Protein AF-A0A3B9VCW7-F1 (afdb_monomer_lite)

Sequence (113 aa):
MKKLVEYDSYLLNAMLKLSLFFHIVAALFWIGGMLFLTLVVAPFLKTIQDAQEKSRIYQTVGKSFRFWGWVAIGILIVTGPLNLYLMGIPLSSLIDPSFHSTSYGKVLAFKLA

pLDDT: mean 93.16, std 6.12, range [67.94, 98.5]

Foldseek 3Di:
DVVVVVVVLVVLVVQLVVLVVLLVVLVCLLVVLVCCCVVPVVVVLVVDPDPVVSVVVCVVSVVVSVVSNVVSVVSNVVSVQVNCVSVVHHPVLLVPVVSCVDPVVVVVVVVVD

Structure (mmCIF, N/CA/C/O backbone):
data_AF-A0A3B9VCW7-F1
#
_entry.id   AF-A0A3B9VCW7-F1
#
loop_
_atom_site.group_PDB
_atom_site.id
_atom_site.type_symbol
_atom_site.label_atom_id
_atom_site.label_alt_id
_atom_site.label_comp_id
_atom_site.label_asym_id
_atom_site.label_entity_id
_atom_site.label_seq_id
_atom_site.pdbx_PDB_ins_code
_atom_site.Cartn_x
_atom_site.Cartn_y
_atom_site.Cartn_z
_atom_site.occupancy
_atom_site.B_iso_or_equiv
_atom_site.auth_seq_id
_atom_site.auth_comp_id
_atom_site.auth_asym_id
_atom_site.auth_atom_id
_atom_site.pdbx_PDB_model_num
ATOM 1 N N . MET A 1 1 ? 8.728 -15.239 -37.291 1.00 67.94 1 MET A N 1
ATOM 2 C CA . MET A 1 1 ? 9.317 -14.222 -36.387 1.00 67.94 1 MET A CA 1
ATOM 3 C C . MET A 1 1 ? 8.300 -13.206 -35.875 1.00 67.94 1 MET A C 1
ATOM 5 O O . MET A 1 1 ? 8.066 -13.211 -34.680 1.00 67.94 1 MET A O 1
ATOM 9 N N . LYS A 1 2 ? 7.635 -12.398 -36.721 1.00 74.12 2 LYS A N 1
ATOM 10 C CA . LYS A 1 2 ? 6.697 -11.336 -36.275 1.00 74.12 2 LYS A CA 1
ATOM 11 C C . LYS A 1 2 ? 5.595 -11.815 -35.304 1.00 74.12 2 LYS A C 1
ATOM 13 O O . LYS A 1 2 ? 5.388 -11.201 -34.271 1.00 74.12 2 LYS A O 1
ATOM 18 N N . LYS A 1 3 ? 4.993 -12.977 -35.585 1.00 71.62 3 LYS A N 1
ATOM 19 C CA . LYS A 1 3 ? 3.948 -13.610 -34.756 1.00 71.62 3 LYS A CA 1
ATOM 20 C C . LYS A 1 3 ? 4.434 -14.080 -33.371 1.00 71.62 3 LYS A C 1
ATOM 22 O O . LYS A 1 3 ? 3.636 -14.152 -32.448 1.00 71.62 3 LYS A O 1
ATOM 27 N N . LEU A 1 4 ? 5.726 -14.405 -33.236 1.00 70.81 4 LEU A N 1
ATOM 28 C CA . LEU A 1 4 ? 6.326 -14.820 -31.959 1.00 70.81 4 LEU A CA 1
ATOM 29 C C . LEU A 1 4 ? 6.554 -13.603 -31.054 1.00 70.81 4 LEU A C 1
ATOM 31 O O . LEU A 1 4 ? 6.130 -13.616 -29.909 1.00 70.81 4 LEU A O 1
ATOM 35 N N . VAL A 1 5 ? 7.095 -12.516 -31.614 1.00 79.00 5 VAL A N 1
ATOM 36 C CA . VAL A 1 5 ? 7.266 -11.232 -30.906 1.00 79.00 5 VAL A CA 1
ATOM 37 C C . VAL A 1 5 ? 5.921 -10.673 -30.428 1.00 79.00 5 VAL A C 1
ATOM 39 O O . VAL A 1 5 ? 5.806 -10.169 -29.315 1.00 79.00 5 VAL A O 1
ATOM 42 N N . GLU A 1 6 ? 4.884 -10.789 -31.258 1.00 80.56 6 GLU A N 1
ATOM 43 C CA . GLU A 1 6 ? 3.529 -10.375 -30.897 1.00 80.56 6 GLU A CA 1
ATOM 44 C C . GLU A 1 6 ? 2.979 -11.215 -29.733 1.00 80.56 6 GLU A C 1
ATOM 46 O O . GLU A 1 6 ? 2.484 -10.659 -28.755 1.00 80.56 6 GLU A O 1
ATOM 51 N N . TYR A 1 7 ? 3.137 -12.542 -29.782 1.00 81.94 7 TYR A N 1
ATOM 52 C CA . TYR A 1 7 ? 2.708 -13.450 -28.715 1.00 81.94 7 TYR A CA 1
ATOM 53 C C . TYR A 1 7 ? 3.407 -13.171 -27.377 1.00 81.94 7 TYR A C 1
ATOM 55 O O . TYR A 1 7 ? 2.730 -13.034 -26.355 1.00 81.94 7 TYR A O 1
ATOM 63 N N . ASP A 1 8 ? 4.730 -12.993 -27.389 1.00 82.06 8 ASP A N 1
ATOM 64 C CA . ASP A 1 8 ? 5.506 -12.648 -26.191 1.00 82.06 8 ASP A CA 1
ATOM 65 C C . ASP A 1 8 ? 5.016 -11.327 -25.577 1.00 82.06 8 ASP A C 1
ATOM 67 O O . ASP A 1 8 ? 4.853 -11.213 -24.359 1.00 82.06 8 ASP A O 1
ATOM 71 N N . SER A 1 9 ? 4.676 -10.346 -26.420 1.00 85.69 9 SER A N 1
ATOM 72 C CA . SER A 1 9 ? 4.110 -9.076 -25.961 1.00 85.69 9 SER A CA 1
ATOM 73 C C . SER A 1 9 ? 2.733 -9.242 -25.303 1.00 85.69 9 SER A C 1
ATOM 75 O O . SER A 1 9 ? 2.457 -8.602 -24.286 1.00 85.69 9 SER A O 1
ATOM 77 N N . TYR A 1 10 ? 1.865 -10.123 -25.813 1.00 90.75 10 TYR A N 1
ATOM 78 C CA . TYR A 1 10 ? 0.563 -10.394 -25.193 1.00 90.75 10 TYR A CA 1
ATOM 79 C C . TYR A 1 10 ? 0.710 -11.041 -23.819 1.00 90.75 10 TYR A C 1
ATOM 81 O O . TYR A 1 10 ? 0.010 -10.644 -22.884 1.00 90.75 10 TYR A O 1
ATOM 89 N N . LEU A 1 11 ? 1.631 -11.997 -23.682 1.00 90.81 11 LEU A N 1
ATOM 90 C CA . LEU A 1 11 ? 1.891 -12.667 -22.410 1.00 90.81 11 LEU A CA 1
ATOM 91 C C . LEU A 1 11 ? 2.425 -11.693 -21.359 1.00 90.81 11 LEU A C 1
ATOM 93 O O . LEU A 1 11 ? 1.875 -11.635 -20.259 1.00 90.81 11 LEU A O 1
ATOM 97 N N . LEU A 1 12 ? 3.414 -10.865 -21.710 1.00 91.69 12 LEU A N 1
ATOM 98 C CA . LEU A 1 12 ? 3.954 -9.838 -20.810 1.00 91.69 12 LEU A CA 1
ATOM 99 C C . LEU A 1 12 ? 2.866 -8.865 -20.339 1.00 91.69 12 LEU A C 1
ATOM 101 O O . LEU A 1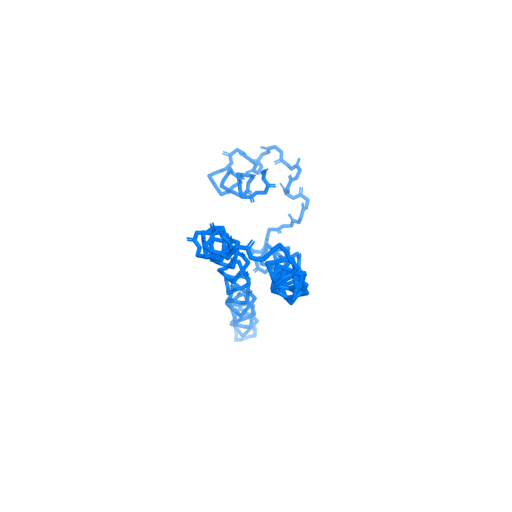 12 ? 2.744 -8.586 -19.146 1.00 91.69 12 LEU A O 1
ATOM 105 N N . ASN A 1 13 ? 2.016 -8.404 -21.260 1.00 93.88 13 ASN A N 1
ATOM 106 C CA . ASN A 1 13 ? 0.901 -7.517 -20.933 1.00 93.88 13 ASN A CA 1
ATOM 107 C C . ASN A 1 13 ? -0.150 -8.189 -20.035 1.00 93.88 13 ASN A C 1
ATOM 109 O O . ASN A 1 13 ? -0.694 -7.547 -19.133 1.00 93.88 13 ASN A O 1
ATOM 113 N N . ALA A 1 14 ? -0.458 -9.467 -20.264 1.00 95.38 14 ALA A N 1
ATOM 114 C CA . ALA A 1 14 ? -1.388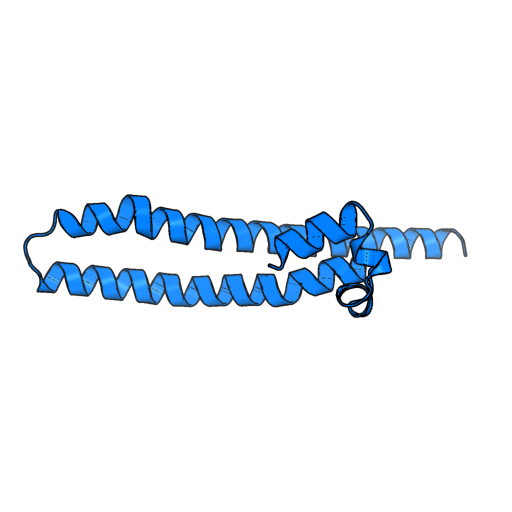 -10.221 -19.427 1.00 95.38 14 ALA A CA 1
ATOM 115 C C . ALA A 1 14 ? -0.834 -10.416 -18.006 1.00 95.38 14 ALA A C 1
ATOM 117 O O . ALA A 1 14 ? -1.544 -10.171 -17.029 1.00 95.38 14 ALA A O 1
ATOM 118 N N . MET A 1 15 ? 0.448 -10.774 -17.889 1.00 95.81 15 MET A N 1
ATOM 119 C CA . MET A 1 15 ? 1.144 -10.912 -16.608 1.00 95.81 15 MET A CA 1
ATOM 120 C C . MET A 1 15 ? 1.183 -9.589 -15.839 1.00 95.81 15 MET A C 1
ATOM 122 O O . MET A 1 15 ? 0.891 -9.572 -14.643 1.00 95.81 15 MET A O 1
ATOM 126 N N . LEU A 1 16 ? 1.468 -8.474 -16.525 1.00 96.38 16 LEU A N 1
ATOM 127 C CA . LEU A 1 16 ? 1.469 -7.139 -15.922 1.00 96.38 16 LEU A CA 1
ATOM 128 C C . LEU A 1 16 ? 0.092 -6.787 -15.361 1.00 96.38 16 LEU A C 1
ATOM 130 O O . LEU A 1 16 ? -0.013 -6.370 -14.212 1.00 96.38 16 LEU A O 1
ATOM 134 N N . LYS A 1 17 ? -0.974 -6.983 -16.145 1.00 97.31 17 LYS A N 1
ATOM 135 C CA . LYS A 1 17 ? -2.348 -6.696 -15.702 1.00 97.31 17 LYS A CA 1
ATOM 136 C C . LYS A 1 17 ? -2.739 -7.529 -14.486 1.00 97.31 17 LYS A C 1
ATOM 138 O O . LYS A 1 17 ? -3.346 -6.996 -13.562 1.00 97.31 17 LYS A O 1
ATOM 143 N N . LEU A 1 18 ? -2.373 -8.810 -14.471 1.00 97.88 18 LEU A N 1
ATOM 144 C CA . LEU A 1 18 ? -2.677 -9.707 -13.359 1.00 97.88 18 LEU A CA 1
ATOM 145 C C . LEU A 1 18 ? -1.912 -9.316 -12.086 1.00 97.88 18 LEU A C 1
ATOM 147 O O . LEU A 1 18 ? -2.508 -9.202 -11.016 1.00 97.88 18 LEU A O 1
ATOM 151 N N . SER A 1 19 ? -0.609 -9.057 -12.207 1.00 97.88 19 SER A N 1
ATOM 152 C CA . SER A 1 19 ? 0.222 -8.591 -11.094 1.00 97.88 19 SER A CA 1
ATOM 153 C C . SER A 1 19 ? -0.273 -7.245 -10.552 1.00 97.88 19 SER A C 1
ATOM 155 O O . SER A 1 19 ? -0.431 -7.076 -9.341 1.00 97.88 19 SER A O 1
ATOM 157 N N . LEU A 1 20 ? -0.605 -6.300 -11.438 1.00 97.62 20 LEU A N 1
ATOM 158 C CA . LEU A 1 20 ? -1.156 -4.998 -11.069 1.00 97.62 20 LEU A CA 1
ATOM 159 C C . LEU A 1 20 ? -2.512 -5.125 -10.366 1.00 97.62 20 LEU A C 1
ATOM 161 O O . LEU A 1 20 ? -2.745 -4.435 -9.376 1.00 97.62 20 LEU A O 1
ATOM 165 N N . PHE A 1 21 ? -3.385 -6.019 -10.836 1.00 98.38 21 PHE A N 1
ATOM 166 C CA . PHE A 1 21 ? -4.666 -6.297 -10.191 1.00 98.38 21 PHE A CA 1
ATOM 167 C C . PHE A 1 21 ? -4.470 -6.736 -8.736 1.00 98.38 21 PHE A C 1
ATOM 169 O O . PHE A 1 21 ? -5.015 -6.106 -7.829 1.00 98.38 21 PHE A O 1
ATOM 176 N N . PHE A 1 22 ? -3.634 -7.751 -8.493 1.00 98.44 22 PHE A N 1
ATOM 177 C CA . PHE A 1 22 ? -3.359 -8.214 -7.131 1.00 98.44 22 PHE A CA 1
ATOM 178 C C . PHE A 1 22 ? -2.674 -7.148 -6.273 1.00 98.44 22 PHE A C 1
ATOM 180 O O . PHE A 1 22 ? -3.015 -7.011 -5.099 1.00 98.44 22 PHE A O 1
ATOM 187 N N . HIS A 1 23 ? -1.767 -6.356 -6.852 1.00 98.06 23 HIS A N 1
ATOM 188 C CA . HIS A 1 23 ? -1.123 -5.241 -6.157 1.00 98.06 23 HIS A CA 1
ATOM 189 C C . HIS A 1 23 ? -2.149 -4.214 -5.663 1.00 98.06 23 HIS A C 1
ATOM 191 O O . HIS A 1 23 ? -2.143 -3.837 -4.492 1.00 98.06 23 HIS A O 1
ATOM 197 N N . ILE A 1 24 ? -3.055 -3.772 -6.541 1.00 97.94 24 ILE A N 1
ATOM 198 C CA . ILE A 1 24 ? -4.072 -2.770 -6.200 1.00 97.94 24 ILE A CA 1
ATOM 199 C C . ILE A 1 24 ? -5.065 -3.339 -5.184 1.00 97.94 24 ILE A C 1
ATOM 201 O O . ILE A 1 24 ? -5.368 -2.668 -4.202 1.00 97.94 24 ILE A O 1
ATOM 205 N N . VAL A 1 25 ? -5.533 -4.577 -5.365 1.00 98.44 25 VAL A N 1
ATOM 206 C CA . VAL A 1 25 ? -6.450 -5.225 -4.412 1.00 98.44 25 VAL A CA 1
ATOM 207 C C . VAL A 1 25 ? -5.809 -5.353 -3.028 1.00 98.44 25 VAL A C 1
ATOM 209 O O . VAL A 1 25 ? -6.452 -5.030 -2.029 1.00 98.44 25 VAL A O 1
ATOM 212 N N . ALA A 1 26 ? -4.535 -5.748 -2.951 1.00 98.38 26 ALA A N 1
ATOM 213 C CA . ALA A 1 26 ? -3.804 -5.812 -1.687 1.00 98.38 26 ALA A CA 1
ATOM 214 C C . ALA A 1 26 ? -3.641 -4.425 -1.041 1.00 98.38 26 ALA A C 1
ATOM 216 O O . ALA A 1 26 ? -3.843 -4.292 0.166 1.00 98.38 26 ALA A O 1
ATOM 217 N N . ALA A 1 27 ? -3.344 -3.386 -1.831 1.00 97.56 27 ALA A N 1
ATOM 218 C CA . ALA A 1 27 ? -3.243 -2.010 -1.340 1.00 97.56 27 ALA A CA 1
ATOM 219 C C . ALA A 1 27 ? -4.584 -1.505 -0.785 1.00 97.56 27 ALA A C 1
ATOM 221 O O . ALA A 1 27 ? -4.628 -0.955 0.316 1.00 97.56 27 ALA A O 1
ATOM 222 N N . LEU A 1 28 ? -5.679 -1.733 -1.517 1.00 97.94 28 LEU A N 1
ATOM 223 C CA . LEU A 1 28 ? -7.033 -1.367 -1.097 1.00 97.94 28 LEU A CA 1
ATOM 224 C C . LEU A 1 28 ? -7.434 -2.087 0.188 1.00 97.94 28 LEU A C 1
ATOM 226 O O . LEU A 1 28 ? -7.961 -1.454 1.099 1.00 97.94 28 LEU A O 1
ATOM 230 N N . PHE A 1 29 ? -7.158 -3.387 0.283 1.00 97.81 29 PHE A N 1
ATOM 231 C CA . PHE A 1 29 ? -7.437 -4.160 1.488 1.00 97.81 29 PHE A CA 1
ATOM 232 C C . PHE A 1 29 ? -6.640 -3.642 2.689 1.00 97.81 29 PHE A C 1
ATOM 234 O O . PHE A 1 29 ? -7.201 -3.445 3.767 1.00 97.81 29 PHE A O 1
ATOM 241 N N . TRP A 1 30 ? -5.341 -3.395 2.510 1.00 96.81 30 TRP A N 1
ATOM 242 C CA . TRP A 1 30 ? -4.470 -2.953 3.594 1.00 96.81 30 TRP A CA 1
ATOM 243 C C . TRP A 1 30 ? -4.855 -1.557 4.098 1.00 96.81 30 TRP A C 1
ATOM 245 O O . TRP A 1 30 ? -5.149 -1.394 5.283 1.00 96.81 30 TRP A O 1
ATOM 255 N N . ILE A 1 31 ? -4.942 -0.569 3.200 1.00 96.12 31 ILE A N 1
ATOM 256 C CA . ILE A 1 31 ? -5.305 0.813 3.555 1.00 96.12 31 ILE A CA 1
ATOM 257 C C . ILE A 1 31 ? -6.755 0.879 4.048 1.00 96.12 31 ILE A C 1
ATOM 259 O O . ILE A 1 31 ? -7.028 1.468 5.094 1.00 96.12 31 ILE A O 1
ATOM 263 N N . GLY A 1 32 ? -7.687 0.240 3.337 1.00 96.94 32 GLY A N 1
A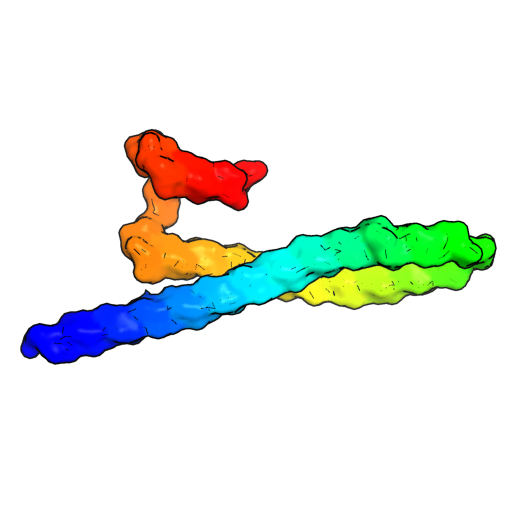TOM 264 C CA . GLY A 1 32 ? -9.101 0.202 3.712 1.00 96.94 32 GLY A CA 1
ATOM 265 C C . GLY A 1 32 ? -9.326 -0.454 5.072 1.00 96.94 32 GLY A C 1
ATOM 266 O O . GLY A 1 32 ? -10.113 0.045 5.873 1.00 96.94 32 GLY A O 1
ATOM 267 N N . GLY A 1 33 ? -8.581 -1.514 5.385 1.00 95.50 33 GLY A N 1
ATOM 268 C CA . GLY A 1 33 ? -8.612 -2.156 6.692 1.00 95.50 33 GLY A CA 1
ATOM 269 C C . GLY A 1 33 ? -8.088 -1.265 7.819 1.00 95.50 33 GLY A C 1
ATOM 270 O O . GLY A 1 33 ? -8.723 -1.183 8.868 1.00 95.50 33 GLY A O 1
ATOM 271 N N . MET A 1 34 ? -6.995 -0.526 7.599 1.00 95.62 34 MET A N 1
ATOM 272 C CA . MET A 1 34 ? -6.489 0.455 8.576 1.00 95.62 34 MET A CA 1
ATOM 273 C C . MET A 1 34 ? -7.506 1.568 8.848 1.00 95.62 34 MET A C 1
ATOM 275 O O . MET A 1 34 ? -7.729 1.948 10.004 1.00 95.62 34 MET A O 1
ATOM 279 N N . LEU A 1 35 ? -8.159 2.062 7.792 1.00 97.44 35 LEU A N 1
ATOM 280 C CA . LEU A 1 35 ? -9.229 3.051 7.908 1.00 97.44 35 LEU A CA 1
ATOM 281 C C . LEU A 1 35 ? -10.438 2.473 8.643 1.00 97.44 35 LEU A C 1
ATOM 283 O O . LEU A 1 35 ? -10.948 3.118 9.551 1.00 97.44 35 LEU A O 1
ATOM 287 N N . PHE A 1 36 ? -10.860 1.249 8.330 1.00 96.44 36 PHE A N 1
ATOM 288 C CA . PHE A 1 36 ? -11.961 0.585 9.028 1.00 96.44 36 PHE A CA 1
ATOM 289 C C . PHE A 1 36 ? -11.663 0.393 10.522 1.00 96.44 36 PHE A C 1
ATOM 291 O O . PHE A 1 36 ? -12.498 0.717 11.371 1.00 96.44 36 PHE A O 1
ATOM 298 N N . LEU A 1 37 ? -10.455 -0.063 10.870 1.00 95.88 37 LEU A N 1
ATOM 299 C CA . LEU A 1 37 ? -10.046 -0.196 12.268 1.00 95.88 37 LEU A CA 1
ATOM 300 C C . LEU A 1 37 ? -10.073 1.149 13.003 1.00 95.88 37 LEU A C 1
ATOM 302 O O . LEU A 1 37 ? -10.562 1.226 14.128 1.00 95.88 37 LEU A O 1
ATOM 306 N N . THR A 1 38 ? -9.580 2.212 12.371 1.00 96.31 38 THR A N 1
ATOM 307 C CA . THR A 1 38 ? -9.455 3.534 13.002 1.00 96.31 38 THR A CA 1
ATOM 308 C C . THR A 1 38 ? -10.779 4.292 13.069 1.00 96.31 38 THR A C 1
ATOM 310 O O . THR A 1 38 ? -11.083 4.905 14.088 1.00 96.31 38 THR A O 1
ATOM 313 N N . LEU A 1 39 ? -11.566 4.271 11.995 1.00 97.94 39 LEU A N 1
ATOM 314 C CA . LEU A 1 39 ? -12.772 5.088 11.845 1.00 97.94 39 LEU A CA 1
ATOM 315 C C . LEU A 1 39 ? -14.039 4.387 12.331 1.00 97.94 39 LEU A C 1
ATOM 317 O O . LEU A 1 39 ? -15.009 5.066 12.650 1.00 97.94 39 LEU A O 1
ATOM 321 N N . VAL A 1 40 ? -14.047 3.052 12.395 1.00 97.25 40 VAL A N 1
ATOM 322 C CA . VAL A 1 40 ? -15.237 2.279 12.785 1.00 97.25 40 VAL A CA 1
ATOM 323 C C . VAL A 1 40 ? -14.985 1.495 14.067 1.00 97.25 40 VAL A C 1
ATOM 325 O O . VAL A 1 40 ? -15.686 1.695 15.060 1.00 97.25 40 VAL A O 1
ATOM 328 N N . VAL A 1 41 ? -13.955 0.642 14.092 1.00 96.81 41 VAL A N 1
ATOM 329 C CA . VAL A 1 41 ? -13.711 -0.244 15.244 1.00 96.81 41 VAL A CA 1
ATOM 330 C C . VAL A 1 41 ? -13.253 0.540 16.472 1.00 96.81 41 VAL A C 1
ATOM 332 O O . VAL A 1 41 ? -13.758 0.304 17.567 1.00 96.81 41 VAL A O 1
ATOM 335 N N . ALA A 1 42 ? -12.327 1.489 16.325 1.00 96.38 42 ALA A N 1
ATOM 336 C CA . ALA A 1 42 ? -11.821 2.244 17.468 1.00 96.38 42 ALA A CA 1
ATOM 337 C C . ALA A 1 42 ? -12.912 3.097 18.153 1.00 96.38 42 ALA A C 1
ATOM 339 O O . ALA A 1 42 ? -12.974 3.060 19.383 1.00 96.38 42 ALA A O 1
ATOM 340 N N . PRO A 1 43 ? -13.807 3.810 17.434 1.00 97.62 43 PRO A N 1
ATOM 341 C CA . PRO A 1 43 ? -14.971 4.456 18.042 1.00 97.62 43 PRO A CA 1
ATOM 342 C C . PRO A 1 43 ? -15.939 3.472 18.695 1.00 97.62 43 PRO A C 1
ATOM 344 O O . PRO A 1 43 ? -16.365 3.718 19.819 1.00 97.62 43 PRO A O 1
ATOM 347 N N . PHE A 1 44 ? -16.231 2.339 18.050 1.00 97.25 44 PHE A N 1
ATOM 348 C CA . PHE A 1 44 ? -17.070 1.291 18.638 1.00 97.25 44 PHE A CA 1
ATOM 349 C C . PHE A 1 44 ? -16.501 0.788 19.974 1.00 97.25 44 PHE A C 1
ATOM 351 O O . PHE A 1 44 ? -17.203 0.741 20.974 1.00 97.25 44 PHE A O 1
ATOM 358 N N . LEU A 1 45 ? -15.198 0.518 20.056 1.00 97.25 45 LEU A N 1
ATOM 359 C CA . LEU A 1 45 ? -14.561 0.085 21.306 1.00 97.25 45 LEU A CA 1
ATOM 360 C C . LEU A 1 45 ? -14.611 1.139 22.425 1.00 97.25 45 LEU A C 1
ATOM 362 O O . LEU A 1 45 ? -14.389 0.802 23.588 1.00 97.25 45 LEU A O 1
ATOM 366 N N . LYS A 1 46 ? -14.856 2.419 22.112 1.00 96.31 46 LYS A N 1
ATOM 367 C CA . LYS A 1 46 ? -15.043 3.467 23.129 1.00 96.31 46 LYS A CA 1
ATOM 368 C C . LYS A 1 46 ? -16.427 3.421 23.777 1.00 96.31 46 LYS A C 1
ATOM 370 O O . LYS A 1 46 ? -16.567 3.983 24.856 1.00 96.31 46 LYS A O 1
ATOM 375 N N . THR A 1 47 ? -17.417 2.772 23.161 1.00 97.19 47 THR A N 1
ATOM 376 C CA . THR A 1 47 ? -18.775 2.664 23.725 1.00 97.19 47 THR A CA 1
ATOM 377 C C . THR A 1 47 ? -18.900 1.541 24.759 1.00 97.19 47 THR A C 1
ATOM 379 O O . THR A 1 47 ? -19.842 1.537 25.547 1.00 97.19 47 THR A O 1
ATOM 382 N N . ILE A 1 48 ? -17.939 0.614 24.793 1.00 97.38 48 ILE A N 1
ATOM 383 C CA . ILE A 1 48 ? -17.903 -0.519 25.723 1.00 97.38 48 ILE A CA 1
ATOM 384 C C . ILE A 1 48 ? -17.344 -0.065 27.077 1.00 97.38 48 ILE A C 1
ATOM 386 O O . ILE A 1 48 ? -16.220 0.442 27.149 1.00 97.38 48 ILE A O 1
ATOM 390 N N . GLN A 1 49 ? -18.122 -0.268 28.144 1.00 96.81 49 GLN A N 1
ATOM 391 C CA . GLN A 1 49 ? -17.744 0.098 29.515 1.00 96.81 49 GLN A CA 1
ATOM 392 C C . GLN A 1 49 ? -16.848 -0.953 30.182 1.00 96.81 49 GLN A C 1
ATOM 394 O O . GLN A 1 49 ? -15.910 -0.589 30.890 1.00 96.81 49 GLN A O 1
ATOM 399 N N . ASP A 1 50 ? -17.102 -2.243 29.937 1.00 97.62 50 ASP A N 1
ATOM 400 C CA . ASP A 1 50 ? -16.266 -3.317 30.472 1.00 97.62 50 ASP A CA 1
ATOM 401 C C . ASP A 1 50 ? -14.895 -3.345 29.773 1.00 97.62 50 ASP A C 1
ATOM 403 O O . ASP A 1 50 ? -14.760 -3.616 28.574 1.00 97.62 50 ASP A O 1
ATOM 407 N N . ALA A 1 51 ? -13.848 -3.081 30.553 1.00 95.38 51 ALA A N 1
ATOM 408 C CA . ALA A 1 51 ? -12.472 -3.085 30.084 1.00 95.38 51 ALA A CA 1
ATOM 409 C C . ALA A 1 51 ? -12.011 -4.472 29.603 1.00 95.38 51 ALA A C 1
ATOM 411 O O . ALA A 1 51 ? -11.201 -4.558 28.670 1.00 95.38 51 ALA A O 1
ATOM 412 N N . GLN A 1 52 ? -12.513 -5.553 30.208 1.00 96.94 52 GLN A N 1
ATOM 413 C CA . GLN A 1 52 ? -12.120 -6.913 29.847 1.00 96.94 52 GLN A CA 1
ATOM 414 C C . GLN A 1 52 ? -12.719 -7.309 28.495 1.00 96.94 52 GLN A C 1
ATOM 416 O O . GLN A 1 52 ? -11.988 -7.773 27.612 1.00 96.94 52 GLN A O 1
ATOM 421 N N . GLU A 1 53 ? -14.012 -7.054 28.291 1.00 96.75 53 GLU A N 1
ATOM 422 C CA . GLU A 1 53 ? -14.681 -7.251 27.003 1.00 96.75 53 GLU A CA 1
ATOM 423 C C . GLU A 1 53 ? -14.043 -6.408 25.889 1.00 96.75 53 GLU A C 1
ATOM 425 O O . GLU A 1 53 ? -13.692 -6.933 24.825 1.00 96.75 53 GLU A O 1
ATOM 430 N N . LYS A 1 54 ? -13.783 -5.123 26.158 1.00 96.50 54 LYS A N 1
ATOM 431 C CA . LYS A 1 54 ? -13.100 -4.220 25.222 1.00 96.50 54 LYS A CA 1
ATOM 432 C C . LYS A 1 54 ? -11.732 -4.757 24.794 1.00 96.50 54 LYS A C 1
ATOM 434 O O . LYS A 1 54 ? -11.417 -4.768 23.601 1.00 96.50 54 LYS A O 1
ATOM 439 N N . SER A 1 55 ? -10.923 -5.223 25.749 1.00 96.50 55 SER A N 1
ATOM 440 C CA . SER A 1 55 ? -9.605 -5.815 25.476 1.00 96.50 55 SER A CA 1
ATOM 441 C C . SER A 1 55 ? -9.716 -7.092 24.644 1.00 96.50 55 SER A C 1
ATOM 443 O O . SER A 1 55 ? -8.965 -7.269 23.682 1.00 96.50 55 SER A O 1
ATOM 445 N N . ARG A 1 56 ? -10.684 -7.962 24.958 1.00 97.44 56 ARG A N 1
ATOM 446 C CA . ARG A 1 56 ? -10.927 -9.202 24.210 1.00 97.44 56 ARG A CA 1
ATOM 447 C C . ARG A 1 56 ? -11.247 -8.915 22.744 1.00 97.44 56 ARG A C 1
ATOM 449 O O . ARG A 1 56 ? -10.599 -9.488 21.870 1.00 97.44 56 ARG A O 1
ATOM 456 N N . ILE A 1 57 ? -12.182 -8.004 22.468 1.00 96.44 57 ILE A N 1
ATOM 457 C CA . ILE A 1 57 ? -12.564 -7.646 21.091 1.00 96.44 57 ILE A CA 1
ATOM 458 C C . ILE A 1 57 ? -11.379 -7.022 20.353 1.00 96.44 57 ILE A C 1
ATOM 460 O O . ILE A 1 57 ? -11.067 -7.442 19.238 1.00 96.44 57 ILE A O 1
ATOM 464 N N . TYR A 1 58 ? -10.675 -6.076 20.986 1.00 95.19 58 TYR A N 1
ATOM 465 C CA . TYR A 1 58 ? -9.488 -5.454 20.399 1.00 95.19 58 TYR A CA 1
ATOM 466 C C . TYR A 1 58 ? -8.430 -6.495 20.011 1.00 95.19 58 TYR A C 1
ATOM 468 O O . TYR A 1 58 ? -7.907 -6.465 18.898 1.00 95.19 58 TYR A O 1
ATOM 476 N N . GLN A 1 59 ? -8.136 -7.450 20.898 1.00 96.12 59 GLN A N 1
ATOM 477 C CA . GLN A 1 59 ? -7.159 -8.499 20.621 1.00 96.12 59 GLN A CA 1
ATOM 478 C C . GLN A 1 59 ? -7.613 -9.447 19.514 1.00 96.12 59 GLN A C 1
ATOM 480 O O . GLN A 1 59 ? -6.803 -9.790 18.656 1.00 96.12 59 GLN A O 1
ATOM 485 N N . THR A 1 60 ? -8.875 -9.878 19.518 1.00 96.56 60 THR A N 1
ATOM 486 C CA . THR A 1 60 ? -9.397 -10.787 18.492 1.00 96.56 60 THR A CA 1
ATOM 487 C C . THR A 1 60 ? -9.373 -10.121 17.120 1.00 96.56 60 THR A C 1
ATOM 489 O O . THR A 1 60 ? -8.746 -10.646 16.201 1.00 96.56 60 THR A O 1
ATOM 492 N N . VAL A 1 61 ? -9.962 -8.928 16.991 1.00 95.94 61 VAL A N 1
ATOM 493 C CA . VAL A 1 61 ? -10.002 -8.188 15.720 1.00 95.94 61 VAL A CA 1
ATOM 494 C C . VAL A 1 61 ? -8.593 -7.804 15.271 1.00 95.94 61 VAL A C 1
ATOM 496 O O . VAL A 1 61 ? -8.227 -8.025 14.117 1.00 95.94 61 VAL A O 1
ATOM 499 N N . GLY A 1 62 ? -7.770 -7.289 16.187 1.00 94.25 62 GLY A N 1
ATOM 500 C CA . GLY A 1 62 ? -6.405 -6.863 15.895 1.00 94.25 62 GLY A CA 1
ATOM 501 C C . GLY A 1 62 ? -5.500 -8.010 15.442 1.00 94.25 62 GLY A C 1
ATOM 502 O O . GLY A 1 62 ? -4.732 -7.834 14.499 1.00 94.25 62 GLY A O 1
ATOM 503 N N . LYS A 1 63 ? -5.597 -9.198 16.057 1.00 95.56 63 LYS A N 1
ATOM 504 C CA . LYS A 1 63 ? -4.827 -10.385 15.633 1.00 95.56 63 LYS A CA 1
ATOM 505 C C . LYS A 1 63 ? -5.268 -10.879 14.257 1.00 95.56 63 LYS A C 1
ATOM 507 O O . LYS A 1 63 ? -4.410 -11.131 13.413 1.00 95.56 63 LYS A O 1
ATOM 512 N N . SER A 1 64 ? -6.577 -10.966 14.015 1.00 94.00 64 SER A N 1
ATOM 513 C CA . SER A 1 64 ? -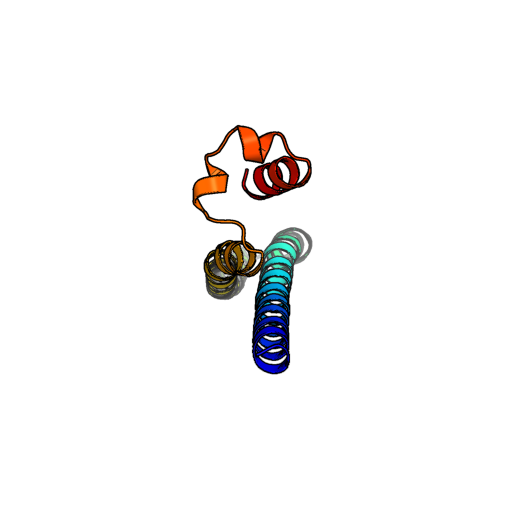7.114 -11.370 12.712 1.00 94.00 64 SER A CA 1
ATOM 514 C C . SER A 1 64 ? -6.699 -10.398 11.611 1.00 94.00 64 SER A C 1
ATOM 516 O O . SER A 1 64 ? -6.179 -10.827 10.582 1.00 94.00 64 SER A O 1
ATOM 518 N N . PHE A 1 65 ? -6.851 -9.090 11.840 1.00 95.44 65 PHE A N 1
ATOM 519 C CA . PHE A 1 65 ? -6.424 -8.091 10.867 1.00 95.44 65 PHE A CA 1
ATOM 520 C C . PHE A 1 65 ? -4.911 -8.107 10.661 1.00 95.44 65 PHE A C 1
ATOM 522 O O . PHE A 1 65 ? -4.459 -8.014 9.528 1.00 95.44 65 PHE A O 1
ATOM 529 N N . ARG A 1 66 ? -4.111 -8.281 11.720 1.00 95.38 66 ARG A N 1
ATOM 530 C CA . ARG A 1 66 ? -2.649 -8.349 11.605 1.00 95.38 66 ARG A CA 1
ATOM 531 C C . ARG A 1 66 ? -2.205 -9.474 10.675 1.00 95.38 66 ARG A C 1
ATOM 533 O O . ARG A 1 66 ? -1.331 -9.240 9.848 1.00 95.38 66 ARG A O 1
ATOM 540 N N . PHE A 1 67 ? -2.792 -10.664 10.797 1.00 96.56 67 PHE A N 1
ATOM 541 C CA . PHE A 1 67 ? -2.468 -11.782 9.910 1.00 96.56 67 PHE A CA 1
ATOM 542 C C . PHE A 1 67 ? -2.728 -11.421 8.441 1.00 96.56 67 PHE A C 1
ATOM 544 O O . PHE A 1 67 ? -1.816 -11.475 7.619 1.00 96.56 67 PHE A O 1
ATOM 551 N N . TRP A 1 68 ? -3.940 -10.962 8.122 1.00 97.38 68 TRP A N 1
ATOM 552 C CA . TRP A 1 68 ? -4.297 -10.588 6.751 1.00 97.38 68 TRP A CA 1
ATOM 553 C C . TRP A 1 68 ? -3.552 -9.351 6.242 1.00 97.38 68 TRP A C 1
ATOM 555 O O . TRP A 1 68 ? -3.224 -9.267 5.061 1.00 97.38 68 TRP A O 1
ATOM 565 N N . GLY A 1 69 ? -3.229 -8.414 7.128 1.00 97.00 69 GLY A N 1
ATOM 566 C CA . GLY A 1 69 ? -2.401 -7.254 6.827 1.00 97.00 69 GLY A CA 1
ATOM 567 C C . GLY A 1 69 ? -0.997 -7.666 6.395 1.00 97.00 69 GLY A C 1
ATOM 568 O O . GLY A 1 69 ? -0.501 -7.149 5.400 1.00 97.00 69 GLY A O 1
ATOM 569 N N . TRP A 1 70 ? -0.383 -8.645 7.068 1.00 97.81 70 TRP A N 1
ATOM 570 C CA . TRP A 1 70 ? 0.908 -9.198 6.647 1.00 97.81 70 TRP A CA 1
ATOM 571 C C . TRP A 1 70 ? 0.832 -9.939 5.313 1.00 97.81 70 TRP A C 1
ATOM 573 O O . TRP A 1 70 ? 1.743 -9.797 4.500 1.00 97.81 70 TRP A O 1
ATOM 583 N N . VAL A 1 71 ? -0.256 -10.670 5.050 1.00 98.06 71 VAL A N 1
ATOM 584 C CA . VAL A 1 71 ? -0.492 -11.284 3.731 1.00 98.06 71 VAL A CA 1
ATOM 585 C C . VAL A 1 71 ? -0.556 -10.207 2.642 1.00 98.06 71 VAL A C 1
ATOM 587 O O . VAL A 1 71 ? 0.129 -10.323 1.627 1.00 98.06 71 VAL A O 1
ATOM 590 N N . ALA A 1 72 ? -1.310 -9.126 2.865 1.00 98.12 72 ALA A N 1
ATOM 591 C CA . ALA A 1 72 ? -1.404 -8.013 1.922 1.00 98.12 72 ALA A CA 1
ATOM 592 C C . ALA A 1 72 ? -0.051 -7.316 1.704 1.00 98.12 72 ALA A C 1
ATOM 594 O O . ALA A 1 72 ? 0.329 -7.072 0.561 1.00 98.12 72 ALA A O 1
ATOM 595 N N . ILE A 1 73 ? 0.715 -7.066 2.772 1.00 97.62 73 ILE A N 1
ATOM 596 C CA . ILE A 1 73 ? 2.076 -6.513 2.680 1.00 97.62 73 ILE A CA 1
ATOM 597 C C . ILE A 1 73 ? 2.985 -7.436 1.860 1.00 97.62 73 ILE A C 1
ATOM 599 O O . ILE A 1 73 ? 3.694 -6.958 0.977 1.00 97.62 73 ILE A O 1
ATOM 603 N N . GLY A 1 74 ? 2.939 -8.750 2.094 1.00 98.19 74 GLY A N 1
ATOM 604 C CA . GLY A 1 74 ? 3.702 -9.724 1.312 1.00 98.19 74 GLY A CA 1
ATOM 605 C C . GLY A 1 74 ? 3.374 -9.647 -0.181 1.00 98.19 74 GLY A C 1
ATOM 606 O O . GLY A 1 74 ? 4.281 -9.568 -1.010 1.00 98.19 74 GLY A O 1
ATOM 607 N N . ILE A 1 75 ? 2.084 -9.570 -0.528 1.00 98.50 75 ILE A N 1
ATOM 608 C CA . ILE A 1 75 ? 1.643 -9.387 -1.918 1.00 98.50 75 ILE A CA 1
ATOM 609 C C . ILE A 1 75 ? 2.191 -8.076 -2.488 1.00 98.50 75 ILE A C 1
ATOM 611 O O . ILE A 1 75 ? 2.711 -8.081 -3.601 1.00 98.50 75 ILE A O 1
ATOM 615 N N . LEU A 1 76 ? 2.126 -6.966 -1.750 1.00 97.75 76 LEU A N 1
ATOM 616 C CA . LEU A 1 76 ? 2.629 -5.663 -2.202 1.00 97.75 76 LEU A CA 1
ATOM 617 C C . LEU A 1 76 ? 4.140 -5.672 -2.463 1.00 97.75 76 LEU A C 1
ATOM 619 O O . LEU A 1 76 ? 4.574 -5.178 -3.506 1.00 97.75 76 LEU A O 1
ATOM 623 N N . ILE A 1 77 ? 4.919 -6.269 -1.555 1.00 97.00 77 ILE A N 1
ATOM 624 C CA . ILE A 1 77 ? 6.381 -6.381 -1.663 1.00 97.00 77 ILE A CA 1
ATOM 625 C C . ILE A 1 77 ? 6.786 -7.233 -2.868 1.00 97.00 77 ILE A C 1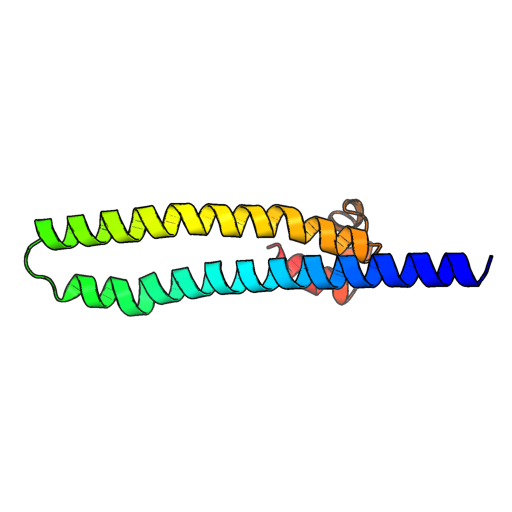
ATOM 627 O O . ILE A 1 77 ? 7.773 -6.914 -3.519 1.00 97.00 77 ILE A O 1
ATOM 631 N N . VAL A 1 78 ? 6.034 -8.287 -3.194 1.00 97.44 78 VAL A N 1
ATOM 632 C CA . VAL A 1 78 ? 6.326 -9.139 -4.361 1.00 97.44 78 VAL A CA 1
ATOM 633 C C . VAL A 1 78 ? 5.864 -8.478 -5.662 1.00 97.44 78 VAL A C 1
ATOM 635 O O . VAL A 1 78 ? 6.616 -8.392 -6.632 1.00 97.44 78 VAL A O 1
ATOM 638 N N . THR A 1 79 ? 4.627 -7.985 -5.696 1.00 97.25 79 THR A N 1
ATOM 639 C CA . THR A 1 79 ? 4.012 -7.451 -6.923 1.00 97.25 79 THR A CA 1
ATOM 640 C C . THR A 1 79 ? 4.551 -6.076 -7.320 1.00 97.25 79 THR A C 1
ATOM 642 O O . THR A 1 79 ? 4.535 -5.745 -8.501 1.00 97.25 79 THR A O 1
ATOM 645 N N . GLY A 1 80 ? 5.063 -5.268 -6.383 1.00 95.12 80 GLY A N 1
ATOM 646 C CA . GLY A 1 80 ? 5.660 -3.958 -6.673 1.00 95.12 80 GLY A CA 1
ATOM 647 C C . GLY A 1 80 ? 6.873 -4.042 -7.614 1.00 95.12 80 GLY A C 1
ATOM 648 O O . GLY A 1 80 ? 6.798 -3.526 -8.731 1.00 95.12 80 GLY A O 1
ATOM 649 N N . PRO A 1 81 ? 7.963 -4.729 -7.222 1.00 94.75 81 PRO A N 1
ATOM 650 C CA . PRO A 1 81 ? 9.119 -4.980 -8.081 1.00 94.75 81 PRO A CA 1
ATOM 651 C C . PRO A 1 81 ? 8.764 -5.758 -9.352 1.00 94.75 81 PRO A C 1
ATOM 653 O O . PRO A 1 81 ? 9.293 -5.451 -10.418 1.00 94.75 81 PRO A O 1
ATOM 656 N N . LEU A 1 82 ? 7.837 -6.721 -9.266 1.00 95.44 82 LEU A N 1
ATOM 657 C CA . LEU A 1 82 ? 7.371 -7.471 -10.434 1.00 95.44 82 LEU A CA 1
ATOM 658 C C . LEU A 1 82 ? 6.719 -6.552 -11.478 1.00 95.44 82 LEU A C 1
ATOM 660 O O . LEU A 1 82 ? 7.003 -6.683 -12.665 1.00 95.44 82 LEU A O 1
ATOM 664 N N . ASN A 1 83 ? 5.899 -5.587 -11.054 1.00 95.75 83 ASN A N 1
ATOM 665 C CA . ASN A 1 83 ? 5.301 -4.607 -11.962 1.00 95.75 83 ASN A CA 1
ATOM 666 C C . ASN A 1 83 ? 6.361 -3.722 -12.631 1.00 95.75 83 ASN A C 1
ATOM 668 O O . ASN A 1 83 ? 6.251 -3.468 -13.827 1.00 95.75 83 ASN A O 1
ATOM 672 N N . LEU A 1 84 ? 7.398 -3.293 -11.898 1.00 94.00 84 LEU A N 1
ATOM 673 C CA . LEU A 1 84 ? 8.512 -2.526 -12.476 1.00 94.00 84 LEU A CA 1
ATOM 674 C C . LEU A 1 84 ? 9.266 -3.345 -13.527 1.00 94.00 84 LEU A C 1
ATOM 676 O O . LEU A 1 84 ? 9.477 -2.870 -14.642 1.00 94.00 84 LEU A O 1
ATOM 680 N N . TYR A 1 85 ? 9.590 -4.598 -13.203 1.00 92.75 85 TYR A N 1
ATOM 681 C CA . TYR A 1 85 ? 10.262 -5.511 -14.123 1.00 92.75 85 TYR A CA 1
ATOM 682 C C . TYR A 1 85 ? 9.444 -5.749 -15.400 1.00 92.75 85 TYR A C 1
ATOM 684 O O . TYR A 1 85 ? 9.971 -5.618 -16.503 1.00 92.75 85 TYR A O 1
ATOM 692 N N . LEU A 1 86 ? 8.142 -6.025 -15.268 1.00 92.75 86 LEU A N 1
ATOM 693 C CA . LEU A 1 86 ? 7.239 -6.235 -16.407 1.00 92.75 86 LEU A CA 1
ATOM 694 C C . LEU A 1 86 ? 7.011 -4.960 -17.238 1.00 92.75 86 LEU A C 1
ATOM 696 O O . LEU A 1 86 ? 6.689 -5.056 -18.419 1.00 92.75 86 LEU A O 1
ATOM 700 N N . MET A 1 87 ? 7.205 -3.774 -16.651 1.00 91.06 87 MET A N 1
ATOM 701 C CA . MET A 1 87 ? 7.229 -2.486 -17.359 1.00 91.06 87 MET A CA 1
ATOM 702 C C . MET A 1 87 ? 8.578 -2.183 -18.034 1.00 91.06 87 MET A C 1
ATOM 704 O O . MET A 1 87 ? 8.703 -1.154 -18.695 1.00 91.06 87 MET A O 1
ATOM 708 N N . GLY A 1 88 ? 9.587 -3.048 -1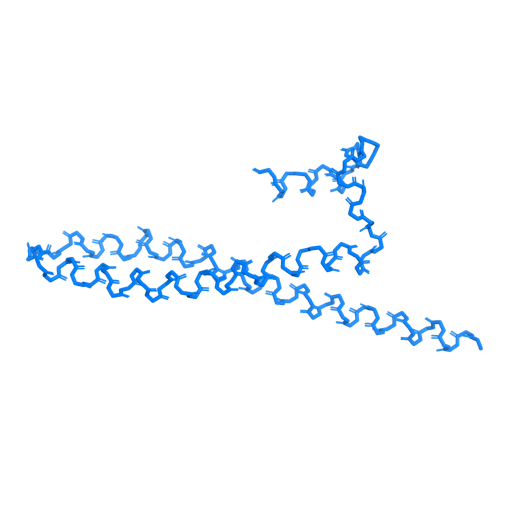7.881 1.00 91.25 88 GLY A N 1
ATOM 709 C CA . GLY A 1 88 ? 10.928 -2.838 -18.429 1.00 91.25 88 GLY A CA 1
ATOM 710 C C . GLY A 1 88 ? 11.780 -1.848 -17.629 1.00 91.25 88 GLY A C 1
ATOM 711 O O . GLY A 1 88 ? 12.766 -1.335 -18.152 1.00 91.25 88 GLY A O 1
ATOM 712 N N . ILE A 1 89 ? 11.411 -1.568 -16.376 1.00 90.50 89 ILE A N 1
ATOM 713 C CA . ILE A 1 89 ? 12.139 -0.661 -15.485 1.00 90.50 89 ILE A CA 1
ATOM 714 C C . ILE A 1 89 ? 13.002 -1.506 -14.542 1.00 90.50 89 ILE A C 1
ATOM 716 O O . ILE A 1 89 ? 12.464 -2.167 -13.646 1.00 90.50 89 ILE A O 1
ATOM 720 N N . PRO A 1 90 ? 14.334 -1.529 -14.721 1.00 88.12 90 PRO A N 1
ATOM 721 C CA . PRO A 1 90 ? 15.203 -2.306 -13.854 1.00 88.12 90 PRO A CA 1
ATOM 722 C C . PRO A 1 90 ? 15.247 -1.691 -12.451 1.00 88.12 90 PRO A C 1
ATOM 724 O O . PRO A 1 90 ? 15.199 -0.474 -12.284 1.00 88.12 90 PRO A O 1
ATOM 727 N N . LEU A 1 91 ? 15.395 -2.527 -11.418 1.00 86.25 91 LEU A N 1
ATOM 728 C CA . LEU A 1 91 ? 15.467 -2.053 -10.027 1.00 86.25 91 LEU A CA 1
ATOM 729 C C . LEU A 1 91 ? 16.659 -1.115 -9.783 1.00 86.25 91 LEU A C 1
ATOM 731 O O . LEU A 1 91 ? 16.598 -0.272 -8.894 1.00 86.25 91 LEU A O 1
ATOM 735 N N . SER A 1 92 ? 17.721 -1.216 -10.586 1.00 87.81 92 SER A N 1
ATOM 736 C CA . SER A 1 92 ? 18.850 -0.282 -10.544 1.00 87.81 92 SER A CA 1
ATOM 737 C C . SER A 1 92 ? 18.454 1.155 -10.895 1.00 87.81 92 SER A C 1
ATOM 739 O O . SER A 1 92 ? 19.107 2.084 -10.433 1.00 87.81 92 SER A O 1
ATOM 741 N N . SER A 1 93 ? 17.365 1.374 -11.640 1.00 88.75 93 SER A N 1
ATOM 742 C CA . SER A 1 93 ? 16.856 2.722 -11.912 1.00 88.75 93 SER A CA 1
ATOM 743 C C . SER A 1 93 ? 16.345 3.426 -10.652 1.00 88.75 93 SER A C 1
ATOM 745 O O . SER A 1 93 ? 16.301 4.649 -10.629 1.00 88.75 93 SER A O 1
ATOM 747 N N . LEU A 1 94 ? 16.016 2.692 -9.581 1.00 86.75 94 LEU A N 1
ATOM 748 C CA . LEU A 1 94 ? 15.552 3.271 -8.310 1.00 86.75 94 LEU A CA 1
ATOM 749 C C . LEU A 1 94 ? 16.642 4.045 -7.553 1.00 86.75 94 LEU A C 1
ATOM 751 O O . LEU A 1 94 ? 16.335 4.789 -6.627 1.00 86.75 94 LEU A O 1
ATOM 755 N N . ILE A 1 95 ? 17.911 3.853 -7.915 1.00 89.19 95 ILE A N 1
ATOM 756 C CA . ILE A 1 95 ? 19.045 4.598 -7.352 1.00 89.19 95 ILE A CA 1
ATOM 757 C C . ILE A 1 95 ? 19.649 5.582 -8.359 1.00 89.19 95 ILE A C 1
ATOM 759 O O . ILE A 1 95 ? 20.593 6.292 -8.023 1.00 89.19 95 ILE A O 1
ATOM 763 N N . ASP A 1 96 ? 19.117 5.635 -9.582 1.00 90.38 96 ASP A N 1
ATOM 764 C CA . ASP A 1 96 ? 19.623 6.482 -10.655 1.00 90.38 96 ASP A CA 1
ATOM 765 C C . ASP A 1 96 ? 19.017 7.900 -10.560 1.00 90.38 96 ASP A C 1
ATOM 767 O O . ASP A 1 96 ? 17.807 8.079 -10.751 1.00 90.38 96 ASP A O 1
ATOM 771 N N . PRO A 1 97 ? 19.830 8.946 -10.311 1.00 88.81 97 PRO A N 1
ATOM 772 C CA . PRO A 1 97 ? 19.343 10.324 -10.249 1.00 88.81 97 PRO A CA 1
ATOM 773 C C . PRO A 1 97 ? 18.707 10.800 -11.561 1.00 88.81 97 PRO A C 1
ATOM 775 O O . PRO A 1 97 ? 17.792 11.628 -11.544 1.00 88.81 97 PRO A O 1
ATOM 778 N N . SER A 1 98 ? 19.167 10.277 -12.703 1.00 90.06 98 SER A N 1
ATOM 779 C CA . SER A 1 98 ? 18.619 10.631 -14.013 1.00 90.06 98 SER A CA 1
ATOM 780 C C . SER A 1 98 ? 17.187 10.114 -14.163 1.00 90.06 98 SER A C 1
ATOM 782 O O . SER A 1 98 ? 16.310 10.851 -14.619 1.00 90.06 98 SER A O 1
ATOM 784 N N . PHE A 1 99 ? 16.901 8.913 -13.660 1.00 90.00 99 PHE A N 1
ATOM 785 C CA . PHE A 1 99 ? 15.555 8.354 -13.626 1.00 90.00 99 PHE A CA 1
ATOM 786 C C . PHE A 1 99 ? 14.621 9.182 -12.731 1.00 90.00 99 PHE A C 1
ATOM 788 O O . PHE A 1 99 ? 13.509 9.517 -13.149 1.00 90.00 99 PHE A O 1
ATOM 795 N N . HIS A 1 100 ? 15.086 9.616 -11.554 1.00 89.56 100 HIS A N 1
ATOM 796 C CA . HIS A 1 100 ? 14.322 10.486 -10.644 1.00 89.56 100 HIS A CA 1
ATOM 797 C C . HIS A 1 100 ? 14.047 11.893 -11.193 1.00 89.56 100 HIS A C 1
ATOM 799 O O . HIS A 1 100 ? 13.167 12.589 -10.687 1.00 89.56 100 HIS A O 1
ATOM 805 N N . SER A 1 101 ? 14.747 12.327 -12.243 1.00 91.12 101 SER A N 1
ATOM 806 C CA . SER A 1 101 ? 14.439 13.596 -12.912 1.00 91.12 101 SER A CA 1
ATOM 807 C C . SER A 1 101 ? 13.168 13.521 -13.777 1.00 91.12 101 SER A C 1
ATOM 809 O O . SER A 1 101 ? 12.497 14.540 -13.979 1.00 91.12 101 SER A O 1
ATOM 811 N N . THR A 1 102 ? 12.792 12.316 -14.225 1.00 92.75 102 THR A N 1
ATOM 812 C CA . THR A 1 102 ? 11.610 12.070 -15.066 1.00 92.75 102 THR A CA 1
ATOM 813 C C . THR A 1 102 ? 10.305 12.193 -14.274 1.00 92.75 102 THR A C 1
ATOM 815 O O . THR A 1 102 ? 10.265 11.948 -13.068 1.00 92.75 102 THR A O 1
ATOM 818 N N . SER A 1 103 ? 9.196 12.526 -14.945 1.00 91.38 103 SER A N 1
ATOM 819 C CA . SER A 1 103 ? 7.874 12.595 -14.297 1.00 91.38 103 SER A CA 1
ATOM 820 C C . SER A 1 103 ? 7.478 11.268 -13.644 1.00 91.38 103 SER A C 1
ATOM 822 O O . SER A 1 103 ? 6.953 11.262 -12.534 1.00 91.38 103 SER A O 1
ATOM 824 N N . TYR A 1 104 ? 7.773 10.144 -14.305 1.00 89.00 104 TYR A N 1
ATOM 825 C CA . TYR A 1 104 ? 7.498 8.814 -13.768 1.00 89.00 104 TYR A CA 1
ATOM 826 C C . TYR A 1 104 ? 8.358 8.514 -12.535 1.00 89.00 104 TYR A C 1
ATOM 828 O O . TYR A 1 104 ? 7.824 8.111 -11.503 1.00 89.00 104 TYR A O 1
ATOM 836 N N . GLY A 1 105 ? 9.669 8.767 -12.612 1.00 89.50 105 GLY A N 1
ATOM 837 C CA . GLY A 1 105 ? 10.596 8.536 -11.504 1.00 89.50 105 GLY A CA 1
ATOM 838 C C . GLY A 1 105 ? 10.246 9.346 -10.257 1.00 89.50 105 GLY A C 1
ATOM 839 O O . GLY A 1 105 ? 10.310 8.809 -9.157 1.00 89.50 105 GLY A O 1
ATOM 840 N N . LYS A 1 106 ? 9.777 10.593 -10.410 1.00 91.50 106 LYS A N 1
ATOM 841 C CA . LYS A 1 106 ? 9.289 11.418 -9.287 1.00 91.50 106 LYS A CA 1
ATOM 842 C C . LYS A 1 106 ? 8.064 10.818 -8.603 1.00 91.50 106 LYS A C 1
ATOM 844 O O . LYS A 1 106 ? 8.024 10.742 -7.379 1.00 91.50 106 LYS A O 1
ATOM 849 N N . VAL A 1 107 ? 7.070 10.388 -9.383 1.00 92.12 107 VAL A N 1
ATOM 850 C CA . VAL A 1 107 ? 5.849 9.765 -8.842 1.00 92.12 107 VAL A CA 1
ATOM 851 C C . VAL A 1 107 ? 6.179 8.439 -8.161 1.00 92.12 107 VAL A C 1
ATOM 853 O O . VAL A 1 107 ? 5.661 8.159 -7.082 1.00 92.12 107 VAL A O 1
ATOM 856 N N . LEU A 1 108 ? 7.064 7.636 -8.758 1.00 89.88 108 LEU A N 1
ATOM 857 C CA . LEU A 1 108 ? 7.510 6.383 -8.160 1.00 89.88 108 LEU A CA 1
ATOM 858 C C . LEU A 1 108 ? 8.283 6.623 -6.859 1.00 89.88 108 LEU A C 1
ATOM 860 O O . LEU A 1 108 ? 7.999 5.953 -5.873 1.00 89.88 108 LEU A O 1
ATOM 864 N N . ALA A 1 109 ? 9.194 7.598 -6.826 1.00 89.19 109 ALA A N 1
ATOM 865 C CA . ALA A 1 109 ? 9.924 7.969 -5.616 1.00 89.19 109 ALA A CA 1
ATOM 866 C C . ALA A 1 109 ? 8.971 8.425 -4.501 1.00 89.19 109 ALA A C 1
ATOM 868 O O . ALA A 1 109 ? 9.092 7.961 -3.374 1.00 89.19 109 ALA A O 1
ATOM 869 N N . PHE A 1 110 ? 7.968 9.249 -4.825 1.00 89.38 110 PHE A N 1
ATOM 870 C CA . PHE A 1 110 ? 6.935 9.646 -3.863 1.00 89.38 110 PHE A CA 1
ATOM 871 C C . PHE A 1 110 ? 6.103 8.461 -3.358 1.00 89.38 110 PHE A C 1
ATOM 873 O O . PHE A 1 110 ? 5.692 8.447 -2.208 1.00 89.38 110 PHE A O 1
ATOM 880 N N . LYS A 1 111 ? 5.856 7.450 -4.199 1.00 85.88 111 LYS A N 1
ATOM 881 C CA . LYS A 1 111 ? 5.131 6.234 -3.800 1.00 85.88 111 LYS A CA 1
ATOM 882 C C . LYS A 1 111 ? 5.940 5.347 -2.839 1.00 85.88 111 LYS A C 1
ATOM 884 O O . LYS A 1 111 ? 5.345 4.535 -2.135 1.00 85.88 111 LYS A O 1
ATOM 889 N N . LEU A 1 112 ? 7.270 5.441 -2.872 1.00 86.75 112 LEU A N 1
ATOM 890 C CA . LEU A 1 112 ? 8.186 4.620 -2.074 1.00 86.75 112 LEU A CA 1
ATOM 891 C C . LEU A 1 112 ? 8.677 5.310 -0.789 1.00 86.75 112 LEU A C 1
ATOM 893 O O . LEU A 1 112 ? 9.161 4.606 0.096 1.00 86.75 112 LEU A O 1
ATOM 897 N N . ALA A 1 113 ? 8.590 6.642 -0.716 1.00 81.12 113 ALA A N 1
ATOM 898 C CA . ALA A 1 113 ? 8.916 7.454 0.459 1.00 81.12 113 ALA A CA 1
ATOM 899 C C . ALA A 1 113 ? 7.793 7.420 1.506 1.00 81.12 113 ALA A C 1
ATOM 901 O O . ALA A 1 113 ? 8.133 7.383 2.710 1.00 81.12 113 ALA A O 1
#

Secondary structure (DSSP, 8-state):
-HHHHHHHHHHHHHHHHHHHHHHHHHHHHHHHHHHHIIIIIHHHHHH---HHHHHHHHHHHHHHHHHHHHHHHHHHHHHHHHHHHHTT--GGGGG-HHHHHSHHHHHHHHHH-

Radius of gyration: 20.42 Å; chains: 1; bounding box: 38×28×67 Å